Protein AF-A0A2G9U051-F1 (afdb_monomer)

Structure (mmCIF, N/CA/C/O backbone):
data_AF-A0A2G9U051-F1
#
_entry.id   AF-A0A2G9U051-F1
#
loop_
_atom_site.group_PDB
_atom_site.id
_atom_site.type_symbol
_atom_site.label_atom_id
_atom_site.label_alt_id
_atom_site.label_comp_id
_atom_site.label_asym_id
_atom_site.label_entity_id
_atom_site.label_seq_id
_atom_site.pdbx_PDB_ins_code
_atom_site.Cartn_x
_atom_site.Cartn_y
_atom_site.Cartn_z
_atom_site.occupancy
_atom_site.B_iso_or_equiv
_atom_site.auth_seq_id
_atom_site.auth_comp_id
_atom_site.auth_asym_id
_atom_site.auth_atom_id
_atom_site.pdbx_PDB_model_num
ATOM 1 N N . MET A 1 1 ? -2.626 10.118 -13.218 1.00 95.25 1 MET A N 1
ATOM 2 C CA . MET A 1 1 ? -2.032 10.055 -11.868 1.00 95.25 1 MET A CA 1
ATOM 3 C C . MET A 1 1 ? -2.341 8.680 -11.310 1.00 95.25 1 MET A C 1
ATOM 5 O O . MET A 1 1 ? -3.447 8.215 -11.557 1.00 95.25 1 MET A O 1
ATOM 9 N N . CYS A 1 2 ? -1.387 8.032 -10.649 1.00 98.00 2 CYS A N 1
ATOM 10 C CA . CYS A 1 2 ? -1.516 6.670 -10.135 1.00 98.00 2 CYS A CA 1
ATOM 11 C C . CYS A 1 2 ? -1.219 6.640 -8.637 1.00 98.00 2 CYS A C 1
ATOM 13 O O . CYS A 1 2 ? -0.415 7.440 -8.155 1.00 98.00 2 CYS A O 1
ATOM 15 N N . LEU A 1 3 ? -1.876 5.723 -7.923 1.00 97.62 3 LEU A N 1
ATOM 16 C CA . LEU A 1 3 ? -1.555 5.428 -6.534 1.00 97.62 3 LEU A CA 1
ATOM 17 C C . LEU A 1 3 ? -0.229 4.669 -6.483 1.00 97.62 3 LEU A C 1
ATOM 19 O O . LEU A 1 3 ? -0.083 3.624 -7.116 1.00 97.62 3 LEU A O 1
ATOM 23 N N . ASP A 1 4 ? 0.715 5.212 -5.733 1.00 98.12 4 ASP A N 1
ATOM 24 C CA . ASP A 1 4 ? 2.106 4.794 -5.718 1.00 98.12 4 ASP A CA 1
ATOM 25 C C . ASP A 1 4 ? 2.556 4.586 -4.269 1.00 98.12 4 ASP A C 1
ATOM 27 O O . ASP A 1 4 ? 2.318 5.434 -3.404 1.00 98.12 4 ASP A O 1
ATOM 31 N N . THR A 1 5 ? 3.203 3.459 -3.975 1.00 97.88 5 THR A N 1
ATOM 32 C CA . THR A 1 5 ? 3.736 3.217 -2.627 1.00 97.88 5 THR A CA 1
ATOM 33 C C . THR A 1 5 ? 4.901 4.142 -2.289 1.00 97.88 5 THR A C 1
ATOM 35 O O . THR A 1 5 ? 5.206 4.315 -1.117 1.00 97.88 5 THR A O 1
ATOM 38 N N . LEU A 1 6 ? 5.573 4.728 -3.282 1.00 97.44 6 LEU A N 1
ATOM 39 C CA . LEU A 1 6 ? 6.766 5.568 -3.147 1.00 97.44 6 LEU A CA 1
ATOM 40 C C . LEU A 1 6 ? 7.899 4.904 -2.336 1.00 97.44 6 LEU A C 1
ATOM 42 O O . LEU A 1 6 ? 8.758 5.592 -1.790 1.00 97.44 6 LEU A O 1
ATOM 46 N N . GLY A 1 7 ? 7.894 3.569 -2.224 1.00 95.50 7 GLY A N 1
ATOM 47 C CA . GLY A 1 7 ? 8.818 2.823 -1.361 1.00 95.50 7 GLY A CA 1
ATOM 48 C C . GLY A 1 7 ? 8.566 2.994 0.145 1.00 95.50 7 GLY A C 1
ATOM 49 O O . GLY A 1 7 ? 9.442 2.672 0.948 1.00 95.50 7 GLY A O 1
ATOM 50 N N . ARG A 1 8 ? 7.392 3.508 0.525 1.00 97.50 8 ARG A N 1
ATOM 51 C CA . ARG A 1 8 ? 6.984 3.751 1.911 1.00 97.50 8 ARG A CA 1
ATOM 52 C C . ARG A 1 8 ? 6.676 2.457 2.659 1.00 97.50 8 ARG A C 1
ATOM 54 O O . ARG A 1 8 ? 6.386 1.414 2.064 1.00 97.50 8 ARG A O 1
ATOM 61 N N . ARG A 1 9 ? 6.796 2.531 3.983 1.00 97.25 9 ARG A N 1
ATOM 62 C CA . ARG A 1 9 ? 6.702 1.386 4.902 1.00 97.25 9 ARG A CA 1
ATOM 63 C C . ARG A 1 9 ? 5.324 1.303 5.560 1.00 97.25 9 ARG A C 1
ATOM 65 O O . ARG A 1 9 ? 4.453 2.130 5.312 1.00 97.25 9 ARG A O 1
ATOM 72 N N . ALA A 1 10 ? 5.135 0.283 6.395 1.00 97.12 10 ALA A N 1
ATOM 73 C CA . ALA A 1 10 ? 3.938 0.170 7.219 1.00 97.12 10 ALA A CA 1
ATOM 74 C C . ALA A 1 10 ? 3.785 1.398 8.138 1.00 97.12 10 ALA A C 1
ATOM 76 O O . ALA A 1 10 ? 4.775 1.871 8.698 1.00 97.12 10 ALA A O 1
ATOM 77 N N . GLY A 1 11 ? 2.558 1.897 8.281 1.00 95.75 11 GLY A N 1
ATOM 78 C CA . GLY A 1 11 ? 2.222 3.121 9.013 1.00 95.75 11 GLY A CA 1
ATOM 79 C C . GLY A 1 11 ? 2.422 4.415 8.218 1.00 95.75 11 GLY A C 1
ATOM 80 O O . GLY A 1 11 ? 2.164 5.497 8.737 1.00 95.75 11 GLY A O 1
ATOM 81 N N . GLU A 1 12 ? 2.869 4.340 6.962 1.00 97.06 12 GLU A N 1
ATOM 82 C CA . GLU A 1 12 ? 3.023 5.506 6.092 1.00 97.06 12 GLU A CA 1
ATOM 83 C C . GLU A 1 12 ? 1.930 5.525 5.014 1.00 97.06 12 GLU A C 1
ATOM 85 O O . GLU A 1 12 ? 1.558 4.491 4.459 1.00 97.06 12 GLU A O 1
ATOM 90 N N . ALA A 1 13 ? 1.425 6.713 4.680 1.00 96.88 13 ALA A N 1
ATOM 91 C CA . ALA A 1 13 ? 0.441 6.874 3.611 1.00 96.88 13 ALA A CA 1
ATOM 92 C C . ALA A 1 13 ? 1.051 6.542 2.240 1.00 96.88 13 ALA A C 1
ATOM 94 O O . ALA A 1 13 ? 2.200 6.904 2.010 1.00 96.88 13 ALA A O 1
ATOM 95 N N . PRO A 1 14 ? 0.329 5.955 1.274 1.00 97.19 14 PRO A N 1
ATOM 96 C CA . PRO A 1 14 ? 0.762 5.983 -0.123 1.00 97.19 14 PRO A CA 1
ATOM 97 C C . PRO A 1 14 ? 0.735 7.420 -0.681 1.00 97.19 14 PRO A C 1
ATOM 99 O O . PRO A 1 14 ? 0.309 8.369 -0.020 1.00 97.19 14 PRO A O 1
ATOM 102 N N . GLY A 1 15 ? 1.215 7.604 -1.907 1.00 97.25 15 GLY A N 1
ATOM 103 C CA . GLY A 1 15 ? 1.184 8.888 -2.600 1.00 97.25 15 GLY A CA 1
ATOM 104 C C . GLY A 1 15 ? 0.594 8.793 -3.999 1.00 97.25 15 GLY A C 1
ATOM 105 O O . GLY A 1 15 ? 0.255 7.722 -4.494 1.00 97.25 15 GLY A O 1
ATOM 106 N N . LEU A 1 16 ? 0.484 9.948 -4.648 1.00 97.94 16 LEU A N 1
ATOM 107 C CA . LEU A 1 16 ? 0.122 10.049 -6.054 1.00 97.94 16 LEU A CA 1
ATOM 108 C C . LEU A 1 16 ? 1.368 10.378 -6.874 1.00 97.94 16 LEU A C 1
ATOM 110 O O . LEU A 1 16 ? 2.079 11.333 -6.560 1.00 97.94 16 LEU A O 1
ATOM 114 N N . TYR A 1 17 ? 1.615 9.610 -7.932 1.00 97.75 17 TYR A N 1
ATOM 115 C CA . TYR A 1 17 ? 2.721 9.851 -8.856 1.00 97.75 17 TYR A CA 1
ATOM 116 C C . TYR A 1 17 ? 2.286 9.701 -10.316 1.00 97.75 17 TYR A C 1
ATOM 118 O O . TYR A 1 17 ? 1.209 9.17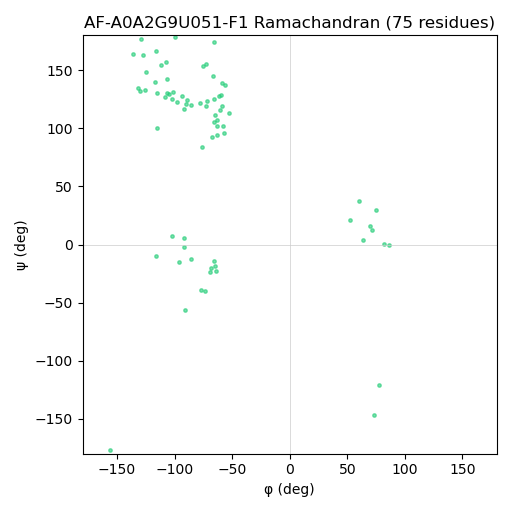8 -10.631 1.00 97.75 17 TYR A O 1
ATOM 126 N N . GLN A 1 18 ? 3.107 10.206 -11.237 1.00 98.25 18 GLN A N 1
ATOM 127 C CA . GLN A 1 18 ? 2.853 10.045 -12.662 1.00 98.25 18 GLN A CA 1
ATOM 128 C C . GLN A 1 18 ? 2.807 8.553 -13.011 1.00 98.25 18 GLN A C 1
ATOM 130 O O . GLN A 1 18 ? 3.714 7.794 -12.677 1.00 98.25 18 GLN A O 1
ATOM 135 N N . CYS A 1 19 ? 1.741 8.138 -13.695 1.00 98.12 19 CYS A N 1
ATOM 136 C CA . CYS A 1 19 ? 1.603 6.762 -14.152 1.00 98.12 19 CYS A CA 1
ATOM 137 C C . CYS A 1 19 ? 2.682 6.455 -15.191 1.00 98.12 19 CYS A C 1
ATOM 139 O O . CYS A 1 19 ? 2.756 7.158 -16.199 1.00 98.12 19 CYS A O 1
ATOM 141 N N . HIS A 1 20 ? 3.468 5.403 -14.977 1.00 96.12 20 HIS A N 1
ATOM 142 C CA . HIS A 1 20 ? 4.466 4.941 -15.952 1.00 96.12 20 HIS A CA 1
ATOM 143 C C . HIS A 1 20 ? 4.174 3.539 -16.506 1.00 96.12 20 HIS A C 1
ATOM 145 O O . HIS A 1 20 ? 4.792 3.133 -17.484 1.00 96.12 20 HIS A O 1
ATOM 151 N N . GLY A 1 21 ? 3.214 2.804 -15.931 1.00 95.88 21 GLY A N 1
ATOM 152 C CA . GLY A 1 21 ? 2.685 1.563 -16.516 1.00 95.88 21 GLY A CA 1
ATOM 153 C C . GLY A 1 21 ? 3.629 0.356 -16.476 1.00 95.88 21 GLY A C 1
ATOM 154 O O . GLY A 1 21 ? 3.352 -0.648 -17.120 1.00 95.88 21 GLY A O 1
ATOM 155 N N . THR A 1 22 ? 4.726 0.423 -15.719 1.00 95.44 22 THR A N 1
ATOM 156 C CA . THR A 1 22 ? 5.700 -0.682 -15.594 1.00 95.44 22 THR A CA 1
ATOM 157 C C . THR A 1 22 ? 5.394 -1.628 -14.427 1.00 95.44 22 THR A C 1
ATOM 159 O O . THR A 1 22 ? 6.203 -2.500 -14.122 1.00 95.44 22 THR A O 1
ATOM 162 N N . GLY A 1 23 ? 4.261 -1.434 -13.746 1.00 94.94 23 GLY A N 1
ATOM 163 C CA . GLY A 1 23 ? 3.899 -2.155 -12.525 1.00 94.94 23 GLY A CA 1
ATOM 164 C C . GLY A 1 23 ? 4.707 -1.702 -11.302 1.00 94.94 23 GLY A C 1
ATOM 165 O O . GLY A 1 23 ? 5.074 -0.531 -11.187 1.00 94.94 23 GLY A O 1
ATOM 166 N N . GLY A 1 24 ? 4.989 -2.627 -10.381 1.00 95.88 24 GLY A N 1
ATOM 167 C CA . GLY A 1 24 ? 5.843 -2.375 -9.219 1.00 95.88 24 GLY A CA 1
ATOM 168 C C . GLY A 1 24 ? 5.141 -1.604 -8.097 1.00 95.88 24 GLY A C 1
ATOM 169 O O . GLY A 1 24 ? 4.146 -2.055 -7.539 1.00 95.88 24 GLY A O 1
ATOM 170 N N . ASN A 1 25 ? 5.671 -0.437 -7.733 1.00 97.75 25 ASN A N 1
ATOM 171 C CA . ASN A 1 25 ? 5.094 0.448 -6.711 1.00 97.75 25 ASN A CA 1
ATOM 172 C C . ASN A 1 25 ? 3.733 1.051 -7.106 1.00 97.75 25 ASN A C 1
ATOM 174 O O . ASN A 1 25 ? 3.038 1.564 -6.233 1.00 97.75 25 ASN A O 1
ATOM 178 N N . GLN A 1 26 ? 3.350 0.971 -8.385 1.00 98.06 26 GLN A N 1
ATOM 179 C CA . GLN A 1 26 ? 2.041 1.397 -8.902 1.00 98.06 26 GLN A CA 1
ATOM 180 C C . GLN A 1 26 ? 1.084 0.225 -9.163 1.00 98.06 26 GLN A C 1
ATOM 182 O O . GLN A 1 26 ? 0.015 0.416 -9.745 1.00 98.06 26 GLN A O 1
ATOM 187 N N . GLU A 1 27 ? 1.464 -0.994 -8.775 1.00 98.00 27 GLU A N 1
ATOM 188 C CA . GLU A 1 27 ? 0.677 -2.199 -9.015 1.00 98.00 27 GLU A CA 1
ATOM 189 C C . GLU A 1 27 ? 0.012 -2.710 -7.732 1.00 98.00 27 GLU A C 1
ATOM 191 O O . GLU A 1 27 ? 0.645 -2.889 -6.686 1.00 98.00 27 GLU A O 1
ATOM 196 N N . TRP A 1 28 ? -1.290 -2.974 -7.844 1.00 97.75 28 TRP A N 1
ATOM 197 C CA . TRP A 1 28 ? -2.158 -3.365 -6.741 1.00 97.75 28 TRP A CA 1
ATOM 198 C C . TRP A 1 28 ? -2.979 -4.590 -7.137 1.00 97.75 28 TRP A C 1
ATOM 200 O O . TRP A 1 28 ? -3.560 -4.635 -8.221 1.00 97.75 28 TRP A O 1
ATOM 210 N N . SER A 1 29 ? -3.060 -5.574 -6.246 1.00 97.38 29 SER A N 1
ATOM 211 C CA . SER A 1 29 ? -3.969 -6.711 -6.360 1.00 97.38 29 SER A CA 1
ATOM 212 C C . SER A 1 29 ? -5.177 -6.494 -5.458 1.00 97.38 29 SER A C 1
ATOM 214 O O . SER A 1 29 ? -5.009 -6.188 -4.277 1.00 97.38 29 SER A O 1
ATOM 216 N N . TYR A 1 30 ? -6.378 -6.687 -5.994 1.00 96.25 30 TYR A N 1
ATOM 217 C CA . TYR A 1 30 ? -7.607 -6.686 -5.208 1.00 96.25 30 TYR A CA 1
ATOM 218 C C . TYR A 1 30 ? -7.923 -8.101 -4.713 1.00 96.25 30 TYR A C 1
ATOM 220 O O . TYR A 1 30 ? -8.073 -9.008 -5.535 1.00 96.25 30 TYR A O 1
ATOM 228 N N . GLU A 1 31 ? -8.016 -8.278 -3.394 1.00 93.44 31 GLU A N 1
ATOM 229 C CA . GLU A 1 31 ? -8.548 -9.497 -2.781 1.00 93.44 31 GLU A CA 1
ATOM 230 C C . GLU A 1 31 ? -10.067 -9.377 -2.678 1.00 93.44 31 GLU A C 1
ATOM 232 O O . GLU A 1 31 ? -10.583 -8.455 -2.046 1.00 93.44 31 GLU A O 1
ATOM 237 N N . ARG A 1 32 ? -10.782 -10.294 -3.329 1.00 90.25 32 ARG A N 1
ATOM 238 C CA . ARG A 1 32 ? -12.238 -10.210 -3.476 1.00 90.25 32 ARG A CA 1
ATOM 239 C C . ARG A 1 32 ? -12.972 -10.618 -2.212 1.00 90.25 32 ARG A C 1
ATOM 241 O O . ARG A 1 32 ? -13.972 -9.986 -1.891 1.00 90.25 32 ARG A O 1
ATOM 248 N N . ASP A 1 33 ? -12.482 -11.646 -1.532 1.00 89.38 33 ASP A N 1
ATOM 249 C CA . ASP A 1 33 ? -13.203 -12.237 -0.403 1.00 89.38 33 ASP A CA 1
ATOM 250 C C . ASP A 1 33 ? -13.146 -11.321 0.828 1.00 89.38 33 ASP A C 1
ATOM 252 O O . ASP A 1 33 ? -14.146 -11.114 1.507 1.00 89.38 33 ASP A O 1
ATOM 256 N N . GLU A 1 34 ? -11.987 -10.704 1.057 1.00 87.69 34 GLU A N 1
ATOM 257 C CA . GLU A 1 34 ? -11.734 -9.811 2.196 1.00 87.69 34 GLU A CA 1
ATOM 258 C C . GLU A 1 34 ? -11.917 -8.323 1.843 1.00 87.69 34 GLU A C 1
ATOM 260 O O . GLU A 1 34 ? -12.013 -7.467 2.721 1.00 87.69 34 GLU A O 1
ATOM 265 N N . GLY A 1 35 ? -11.961 -7.988 0.550 1.00 89.62 35 GLY A N 1
ATOM 266 C CA . GLY A 1 35 ? -12.252 -6.638 0.072 1.00 89.62 35 GLY A CA 1
ATOM 267 C C . GLY A 1 35 ? -11.114 -5.622 0.224 1.00 89.62 35 GLY A C 1
ATOM 268 O O . GLY A 1 35 ? -11.394 -4.430 0.350 1.00 89.62 35 GLY A O 1
ATOM 269 N N . TYR A 1 36 ? -9.845 -6.044 0.180 1.00 93.25 36 TYR 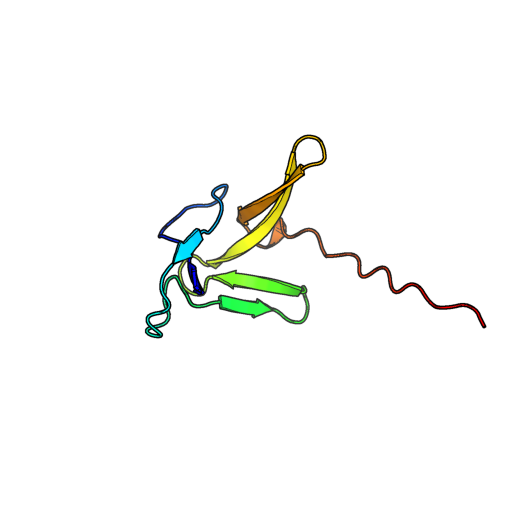A N 1
ATOM 270 C CA . TYR A 1 36 ? -8.692 -5.143 0.323 1.00 93.25 36 TYR A CA 1
ATOM 271 C C . TYR A 1 36 ? -7.853 -4.982 -0.950 1.00 93.25 36 TYR A C 1
ATOM 273 O O . TYR A 1 36 ? -7.762 -5.868 -1.801 1.00 93.25 36 TYR A O 1
ATOM 281 N N . LEU A 1 37 ? -7.174 -3.837 -1.052 1.00 96.56 37 LEU A N 1
ATOM 282 C CA . LEU A 1 37 ? -6.144 -3.578 -2.057 1.00 96.56 37 LEU A CA 1
ATOM 283 C C . LEU A 1 37 ? -4.765 -3.818 -1.451 1.00 96.56 37 LEU A C 1
ATOM 285 O O . LEU A 1 37 ? -4.396 -3.179 -0.466 1.00 96.56 37 LEU A O 1
ATOM 289 N N . ARG A 1 38 ? -3.993 -4.711 -2.067 1.00 97.56 38 ARG A N 1
ATOM 290 C CA . ARG A 1 38 ? -2.652 -5.100 -1.631 1.00 97.56 38 ARG A CA 1
ATOM 291 C C . ARG A 1 38 ? -1.607 -4.684 -2.655 1.00 97.56 38 ARG A C 1
ATOM 293 O O . ARG A 1 38 ? -1.736 -4.998 -3.834 1.00 97.56 38 ARG A O 1
ATOM 300 N N . SER A 1 39 ? -0.548 -4.027 -2.200 1.00 97.88 39 SER A N 1
ATOM 301 C CA . SER A 1 39 ? 0.639 -3.756 -3.012 1.00 97.88 39 SER A CA 1
ATOM 302 C C . SER A 1 39 ? 1.283 -5.074 -3.440 1.00 97.88 39 SER A C 1
ATOM 304 O O . SER A 1 39 ? 1.584 -5.933 -2.599 1.00 97.88 39 SER A O 1
ATOM 306 N N . THR A 1 40 ? 1.531 -5.245 -4.739 1.00 96.94 40 THR A N 1
ATOM 307 C CA . THR A 1 40 ? 2.141 -6.485 -5.252 1.00 96.94 40 THR A CA 1
ATOM 308 C C . THR A 1 40 ? 3.605 -6.628 -4.835 1.00 96.94 40 THR A C 1
ATOM 310 O O . THR A 1 40 ? 4.105 -7.749 -4.719 1.00 96.94 40 THR A O 1
ATOM 313 N N . THR A 1 41 ? 4.272 -5.509 -4.535 1.00 96.69 41 THR A N 1
ATOM 314 C CA . THR A 1 41 ? 5.698 -5.456 -4.183 1.00 96.69 41 THR A CA 1
ATOM 315 C C . THR A 1 41 ? 5.949 -5.581 -2.683 1.00 96.69 41 THR A C 1
ATOM 317 O O . THR A 1 41 ? 6.662 -6.485 -2.255 1.00 96.69 41 THR A O 1
ATOM 320 N N . SER A 1 42 ? 5.357 -4.704 -1.868 1.00 96.62 42 SER A N 1
ATOM 321 C CA . SER A 1 42 ? 5.594 -4.663 -0.415 1.00 96.62 42 SER A CA 1
ATOM 322 C C . SER A 1 42 ? 4.704 -5.613 0.377 1.00 96.62 42 SER A C 1
ATOM 324 O O . SER A 1 42 ? 4.954 -5.829 1.559 1.00 96.62 42 SER A O 1
ATOM 326 N N . ARG A 1 43 ? 3.662 -6.172 -0.256 1.00 97.06 43 ARG A N 1
ATOM 327 C CA . ARG A 1 43 ? 2.654 -7.040 0.371 1.00 97.06 43 ARG A CA 1
ATOM 328 C C . ARG A 1 43 ? 1.803 -6.373 1.456 1.00 97.06 43 ARG A C 1
ATOM 330 O O . ARG A 1 43 ? 0.961 -7.074 2.016 1.00 97.06 43 ARG A O 1
ATOM 337 N N . LEU A 1 44 ? 1.978 -5.072 1.685 1.00 98.00 44 LEU A N 1
ATOM 338 C CA . LEU A 1 44 ? 1.128 -4.238 2.534 1.00 98.00 44 LEU A CA 1
ATOM 339 C C . LEU A 1 44 ? -0.194 -3.925 1.831 1.00 98.00 44 LEU A C 1
ATOM 341 O O . LEU A 1 44 ? -0.261 -3.888 0.599 1.00 98.00 44 LEU A O 1
ATOM 345 N N . CYS A 1 45 ? -1.223 -3.675 2.622 1.00 97.62 45 CYS A N 1
ATOM 346 C CA . CYS A 1 45 ? -2.550 -3.301 2.177 1.00 97.62 45 CYS A CA 1
ATOM 347 C C . CYS A 1 45 ? -2.847 -1.833 2.464 1.00 97.62 45 CYS A C 1
ATOM 349 O O . CYS A 1 45 ? -2.248 -1.229 3.351 1.00 97.62 45 CYS A O 1
ATOM 351 N N . ILE A 1 46 ? -3.786 -1.272 1.707 1.00 96.25 46 ILE A N 1
ATOM 352 C CA . ILE A 1 46 ? -4.369 0.031 2.017 1.00 96.25 46 ILE A CA 1
ATOM 353 C C . ILE A 1 46 ? -5.288 -0.139 3.226 1.00 96.25 46 ILE A C 1
ATOM 355 O O . ILE A 1 46 ? -6.262 -0.886 3.154 1.00 96.25 46 ILE A O 1
ATOM 359 N N . THR A 1 47 ? -4.985 0.560 4.312 1.00 94.06 47 THR A N 1
ATOM 360 C CA . THR A 1 47 ? -5.799 0.620 5.529 1.00 94.06 47 THR A CA 1
ATOM 361 C C . THR A 1 47 ? -6.314 2.038 5.754 1.00 94.06 47 THR A C 1
ATOM 363 O O . THR A 1 47 ? -5.866 2.993 5.111 1.00 94.06 47 THR A O 1
ATOM 366 N N . MET A 1 48 ? -7.288 2.171 6.653 1.00 91.44 48 MET A N 1
ATOM 367 C CA . MET A 1 48 ? -7.798 3.459 7.109 1.00 91.44 48 MET A CA 1
ATOM 368 C C . MET A 1 48 ? -7.717 3.529 8.629 1.00 91.44 48 MET A C 1
ATOM 370 O O . MET A 1 48 ? -8.144 2.599 9.312 1.00 91.44 48 MET A O 1
ATOM 374 N N . GLU A 1 49 ? -7.204 4.638 9.143 1.00 89.31 49 GLU A N 1
ATOM 375 C CA . GLU A 1 49 ? -7.236 4.978 10.563 1.00 89.31 49 GLU A CA 1
ATOM 376 C C . GLU A 1 49 ? -8.046 6.257 10.764 1.00 89.31 49 GLU A C 1
ATOM 378 O O . GLU A 1 49 ? -7.943 7.193 9.976 1.00 89.31 49 GLU A O 1
ATOM 383 N N . ASP A 1 50 ? -8.857 6.296 11.818 1.00 90.44 50 ASP A N 1
ATOM 384 C CA . ASP A 1 50 ? -9.516 7.520 12.267 1.00 90.44 50 ASP A CA 1
ATOM 385 C C . ASP A 1 50 ? -8.616 8.198 13.302 1.00 90.44 50 ASP A C 1
ATOM 387 O O . ASP A 1 50 ? -8.339 7.638 14.368 1.00 90.44 50 ASP A O 1
ATOM 391 N N . VAL A 1 51 ? -8.134 9.396 12.978 1.00 87.50 51 VAL A N 1
ATOM 392 C CA . VAL A 1 51 ? -7.349 10.217 13.899 1.00 87.50 51 VAL A CA 1
ATOM 393 C C . VAL A 1 51 ? -8.143 11.481 14.195 1.00 87.50 51 VAL A C 1
ATOM 395 O O . VAL A 1 51 ? -8.133 12.435 13.422 1.00 87.50 51 VAL A O 1
ATOM 398 N N . ASN A 1 52 ? -8.811 11.502 15.351 1.00 92.12 52 ASN A N 1
ATOM 399 C CA . ASN A 1 52 ? -9.659 12.612 15.808 1.00 92.12 52 ASN A CA 1
ATOM 400 C C . ASN A 1 52 ? -10.836 12.936 14.863 1.00 92.12 52 ASN A C 1
ATOM 402 O O . ASN A 1 52 ? -11.186 14.104 14.702 1.00 92.12 52 ASN A O 1
ATOM 406 N N . GLY A 1 53 ? -11.452 11.920 14.258 1.00 89.38 53 GLY A N 1
ATOM 407 C CA . GLY A 1 53 ? -12.553 12.058 13.300 1.00 89.38 53 GLY A CA 1
ATOM 408 C C . GLY A 1 53 ? -12.105 12.266 11.853 1.00 89.38 53 GLY A C 1
ATOM 409 O O . GLY A 1 53 ? -12.952 12.389 10.970 1.00 89.38 53 GLY A O 1
ATOM 410 N N . GLU A 1 54 ? -10.796 12.312 11.598 1.00 88.75 54 GLU A N 1
ATOM 411 C CA . GLU A 1 54 ? -10.241 12.471 10.257 1.00 88.75 54 GLU A CA 1
ATOM 412 C C . GLU A 1 54 ? -9.738 11.121 9.723 1.00 88.75 54 GLU A C 1
ATOM 414 O O . GLU A 1 54 ? -8.910 10.477 10.378 1.00 88.75 54 GLU A O 1
ATOM 419 N N . PRO A 1 55 ? -10.199 10.675 8.539 1.00 88.69 55 PRO A N 1
ATOM 420 C CA . PRO A 1 55 ? -9.758 9.421 7.948 1.00 88.69 55 PRO A CA 1
ATOM 421 C C . PRO A 1 55 ? -8.376 9.572 7.298 1.00 88.69 55 PRO A C 1
ATOM 423 O O . PRO A 1 55 ? -8.186 10.339 6.352 1.00 88.69 55 PRO A O 1
ATOM 426 N N . PHE A 1 56 ? -7.416 8.775 7.756 1.00 91.31 56 PHE A N 1
ATOM 427 C CA . PHE A 1 56 ? -6.076 8.668 7.191 1.00 91.31 56 PHE A CA 1
ATOM 428 C C . PHE A 1 56 ? -5.900 7.342 6.468 1.00 91.31 56 PHE A C 1
ATOM 430 O O . PHE A 1 56 ? -6.109 6.275 7.036 1.00 91.31 56 PHE A O 1
ATOM 437 N N . VAL A 1 57 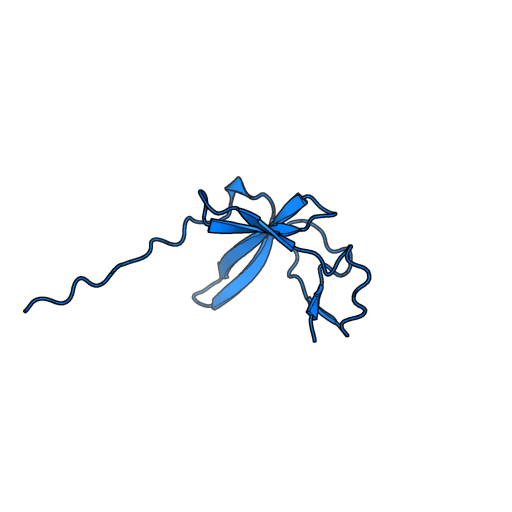? -5.469 7.414 5.210 1.00 93.44 57 VAL A N 1
ATOM 438 C CA . VAL A 1 57 ? -5.137 6.237 4.407 1.00 93.44 57 VAL A CA 1
ATOM 439 C C . VAL A 1 57 ? -3.673 5.880 4.617 1.00 93.44 57 VAL A C 1
ATOM 441 O O . VAL A 1 57 ? -2.796 6.708 4.364 1.00 93.44 57 VAL A O 1
ATOM 444 N N . LEU A 1 58 ? -3.406 4.643 5.025 1.00 96.12 58 LEU A N 1
ATOM 445 C CA . LEU A 1 58 ? -2.067 4.146 5.333 1.00 96.12 58 LEU A CA 1
ATOM 446 C C . LEU A 1 58 ? -1.770 2.853 4.570 1.00 96.12 58 LEU A C 1
ATOM 448 O O . LEU A 1 58 ? -2.665 2.192 4.046 1.00 96.12 58 LEU A O 1
ATOM 452 N N . LEU A 1 59 ? -0.490 2.504 4.485 1.00 97.62 59 LEU A N 1
ATOM 453 C CA . LEU A 1 59 ? -0.041 1.160 4.145 1.00 97.62 59 LEU A CA 1
ATOM 454 C C . LEU A 1 59 ? 0.181 0.391 5.440 1.00 97.62 59 LEU A C 1
ATOM 456 O O . LEU A 1 59 ? 0.927 0.858 6.293 1.00 97.62 59 LEU A O 1
ATOM 460 N N . ASP A 1 60 ? -0.403 -0.790 5.593 1.00 97.00 60 ASP A N 1
ATOM 461 C CA . ASP A 1 60 ? -0.149 -1.632 6.767 1.00 97.00 60 ASP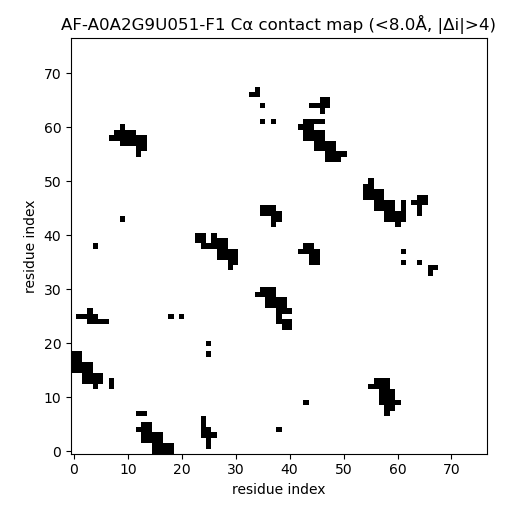 A CA 1
ATOM 462 C C . ASP A 1 60 ? -0.419 -3.117 6.479 1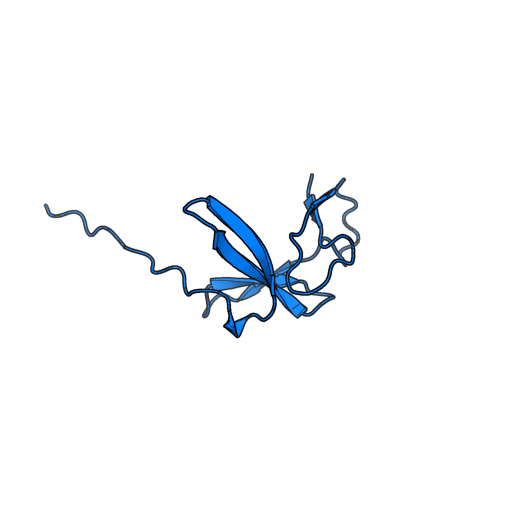.00 97.00 60 ASP A C 1
ATOM 464 O O . ASP A 1 60 ? -0.703 -3.511 5.346 1.00 97.00 60 ASP A O 1
ATOM 468 N N . ASP A 1 61 ? -0.280 -3.963 7.494 1.00 95.88 61 ASP A N 1
ATOM 469 C CA . ASP A 1 61 ? -0.661 -5.366 7.432 1.00 95.88 61 ASP A CA 1
ATOM 470 C C . ASP A 1 61 ? -2.140 -5.515 7.046 1.00 95.88 61 ASP A C 1
ATOM 472 O O . ASP A 1 61 ? -3.017 -4.809 7.546 1.00 95.88 61 ASP A O 1
ATOM 476 N N . CYS A 1 62 ? -2.427 -6.461 6.155 1.00 94.56 62 CYS A N 1
ATOM 477 C CA . CYS A 1 62 ? -3.772 -6.682 5.633 1.00 94.56 62 CYS A CA 1
ATOM 478 C C . CYS A 1 62 ? -4.776 -7.123 6.709 1.00 94.56 62 CYS A C 1
ATOM 480 O O . CYS A 1 62 ? -5.966 -6.876 6.554 1.00 94.56 62 CYS A O 1
ATOM 482 N N . SER A 1 63 ? -4.309 -7.695 7.824 1.00 91.75 63 SER A N 1
ATOM 483 C CA . SER A 1 63 ? -5.148 -7.998 8.993 1.00 91.75 63 SER A CA 1
ATOM 484 C C . SER A 1 63 ? -5.710 -6.752 9.684 1.00 91.75 63 SER A C 1
ATOM 486 O O . SER A 1 63 ? -6.678 -6.859 10.434 1.00 91.75 63 SER A O 1
ATOM 488 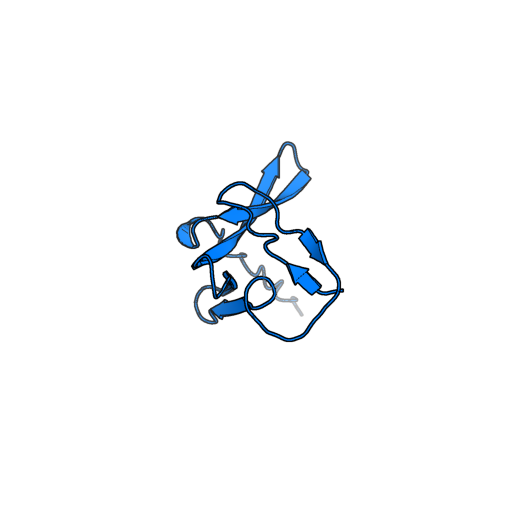N N . LYS A 1 64 ? -5.127 -5.571 9.434 1.00 91.06 64 LYS A N 1
ATOM 489 C CA . LYS A 1 64 ? -5.609 -4.286 9.955 1.00 91.06 64 LYS A CA 1
ATOM 490 C C . LYS A 1 64 ? -6.580 -3.577 9.023 1.00 91.06 64 LYS A C 1
ATOM 492 O O . LYS A 1 64 ? -7.067 -2.503 9.371 1.00 91.06 64 LYS A O 1
ATOM 497 N N . VAL A 1 65 ? -6.859 -4.132 7.844 1.00 88.25 65 VAL A N 1
ATOM 498 C CA . VAL A 1 65 ? -7.953 -3.617 7.026 1.00 88.25 65 VAL A CA 1
ATOM 499 C C . VAL A 1 65 ? -9.229 -3.900 7.804 1.00 88.25 65 VAL A C 1
ATOM 501 O O . VAL A 1 65 ? -9.662 -5.046 7.914 1.00 88.25 65 VAL A O 1
ATOM 504 N N . SER A 1 66 ? -9.810 -2.859 8.399 1.00 72.19 66 SER A N 1
ATOM 505 C CA . SER A 1 66 ? -11.147 -2.963 8.956 1.00 72.19 66 SER A CA 1
ATOM 506 C C . SER A 1 66 ? -12.060 -3.370 7.809 1.00 72.19 66 SER A C 1
ATOM 508 O O . SER A 1 66 ? -12.121 -2.693 6.780 1.00 72.19 66 SER A O 1
ATOM 510 N N . SER A 1 67 ? -12.705 -4.531 7.949 1.00 57.28 67 SER A N 1
ATOM 511 C CA . SER A 1 67 ? -13.693 -4.985 6.979 1.00 57.28 67 SER A CA 1
ATOM 512 C C . SER A 1 67 ? -14.684 -3.837 6.822 1.00 57.28 67 SER A C 1
ATOM 514 O O . SER A 1 67 ? -15.326 -3.448 7.801 1.00 57.28 67 SER A O 1
ATOM 516 N N . MET A 1 68 ? -14.723 -3.215 5.638 1.00 52.97 68 MET A N 1
ATOM 517 C CA . MET A 1 68 ? -15.739 -2.218 5.331 1.00 52.97 68 MET A CA 1
ATOM 518 C C . MET A 1 68 ? -17.065 -2.939 5.515 1.00 52.97 68 MET A C 1
ATOM 520 O O . MET A 1 68 ? -17.459 -3.7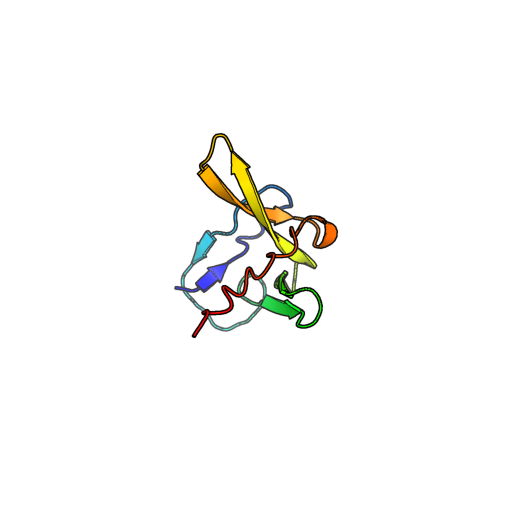49 4.676 1.00 52.97 68 MET A O 1
ATOM 524 N N . SER A 1 69 ? -17.730 -2.690 6.640 1.00 46.94 69 SER A N 1
ATOM 525 C CA . SER A 1 69 ? -19.087 -3.139 6.863 1.00 46.94 69 SER A CA 1
ATOM 526 C C . SER A 1 69 ? -19.932 -2.430 5.816 1.00 46.94 69 SER A C 1
ATOM 528 O O . SER A 1 69 ? -20.334 -1.278 5.978 1.00 46.94 69 SER A O 1
ATOM 530 N N . HIS A 1 70 ? -20.149 -3.104 4.684 1.00 46.34 70 HIS A N 1
ATOM 531 C CA . HIS A 1 70 ? -21.153 -2.714 3.711 1.00 46.34 70 HIS A CA 1
ATOM 532 C C . HIS A 1 70 ? -22.479 -2.674 4.465 1.00 46.34 70 HIS A C 1
ATOM 534 O O . HIS A 1 70 ? -23.141 -3.689 4.668 1.00 46.34 70 HIS A O 1
ATOM 540 N N . SER A 1 71 ? -22.850 -1.483 4.920 1.00 47.84 71 SER A N 1
ATOM 541 C CA . SER A 1 71 ? -24.184 -1.219 5.422 1.00 47.84 71 SER A CA 1
ATOM 542 C C . SER A 1 71 ? -25.044 -1.112 4.174 1.00 47.84 71 SER A C 1
ATOM 544 O O . SER A 1 71 ? -25.216 -0.028 3.619 1.00 47.84 71 SER A O 1
ATOM 546 N N . VAL A 1 72 ? -25.496 -2.254 3.653 1.00 53.00 72 VAL A N 1
ATOM 547 C CA . VAL A 1 72 ? -26.553 -2.262 2.645 1.00 53.00 72 VAL A CA 1
ATOM 548 C C . VAL A 1 72 ? -27.772 -1.684 3.352 1.00 53.00 72 VAL A C 1
ATOM 550 O O . VAL A 1 72 ? -28.380 -2.339 4.194 1.00 53.00 72 VAL A O 1
ATOM 553 N N . LEU A 1 73 ? -28.080 -0.416 3.084 1.00 57.09 73 LEU A N 1
ATOM 554 C CA . LEU A 1 73 ? -29.351 0.170 3.481 1.00 57.09 73 LEU A CA 1
ATOM 555 C C . LEU A 1 73 ? -30.422 -0.535 2.644 1.00 5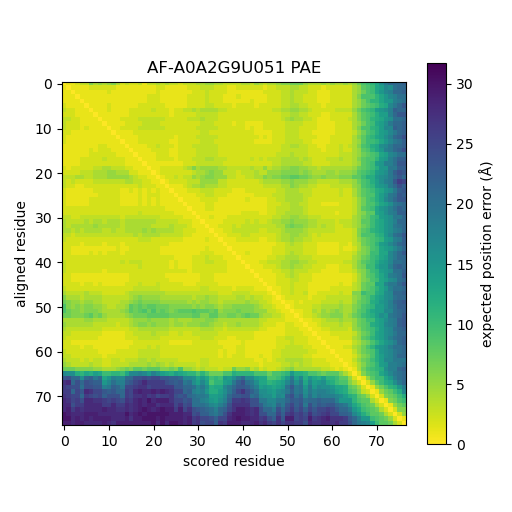7.09 73 LEU A C 1
ATOM 557 O O . LEU A 1 73 ? -30.674 -0.146 1.504 1.00 57.09 73 LEU A O 1
ATOM 561 N N . GLU A 1 74 ? -31.000 -1.616 3.168 1.00 50.03 74 GLU A N 1
ATOM 562 C CA . GLU A 1 74 ? -32.178 -2.231 2.564 1.00 50.03 74 GLU A CA 1
ATOM 563 C C . GLU A 1 74 ? -33.317 -1.207 2.611 1.00 50.03 74 GLU A C 1
ATOM 565 O O . GLU A 1 74 ? -33.846 -0.859 3.668 1.00 50.03 74 GLU A O 1
ATOM 570 N N . GLY A 1 75 ? -33.638 -0.648 1.444 1.00 45.50 75 GLY A N 1
ATOM 571 C CA . GLY A 1 75 ? -34.761 0.258 1.274 1.00 45.50 75 GLY A CA 1
ATOM 572 C C . GLY A 1 75 ? -36.068 -0.481 1.543 1.00 45.50 75 GLY A 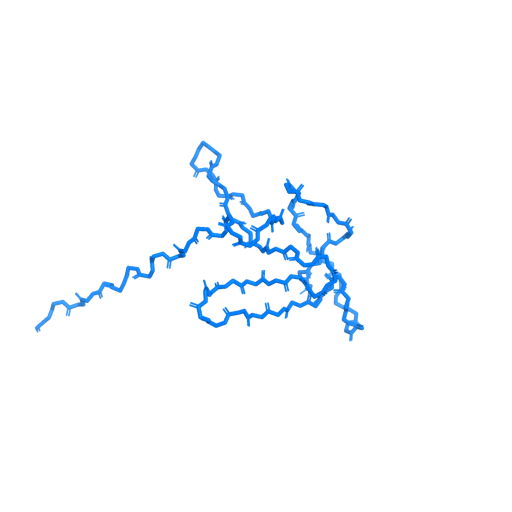C 1
ATOM 573 O O . GLY A 1 75 ? -36.462 -1.346 0.770 1.00 45.50 75 GLY A O 1
ATOM 574 N N . SER A 1 76 ? -36.739 -0.117 2.633 1.00 43.62 76 SER A N 1
ATOM 575 C CA . SER A 1 76 ? -38.133 -0.465 2.906 1.00 43.62 76 SER A CA 1
ATOM 576 C C . SER A 1 76 ? -39.042 0.113 1.815 1.00 43.62 76 SER A C 1
ATOM 578 O O . SER A 1 76 ? -39.194 1.335 1.743 1.00 43.62 76 SER A O 1
ATOM 580 N N . SER A 1 77 ? -39.713 -0.745 1.045 1.00 44.84 77 SER A N 1
ATOM 581 C CA . SER A 1 77 ? -41.010 -0.438 0.431 1.00 44.84 77 SER A CA 1
ATOM 582 C C . SER A 1 77 ? -41.896 -1.670 0.370 1.00 44.84 77 SER A C 1
ATOM 584 O O . SER A 1 77 ? -41.355 -2.791 0.265 1.00 44.84 77 SER A O 1
#

Solvent-accessible surface area (backbone atoms only — not comparable to full-atom values): 4797 Å² total; per-residue (Å²): 118,31,64,21,39,83,86,57,53,74,79,32,50,61,46,78,39,82,69,78,86,81,51,54,59,60,29,71,45,74,43,78,92,75,68,43,48,27,34,70,69,81,64,32,14,60,28,72,45,76,60,95,87,42,83,42,62,25,24,26,63,59,88,62,40,70,68,80,76,79,77,75,78,79,78,87,126

Organism: Teladorsagia circumcincta (NCBI:txid45464)

Foldseek 3Di:
DAFFQVPDDFPAATDDDDDPPPAQRRHWDADDVQGWIARPHRRWTWAWDQDPNDTDTGTHHPVRRDRPPPPPPPDDD

Secondary structure (DSSP, 8-state):
-EEE-TT--TTB--EEE----S-GGG-EEEETTTTEEEETTT--EEEEEEETTEEEEEEE-GGGS------------

InterPro domains:
  IPR000772 Ricin B, lectin domain [PF00652] (1-65)
  IPR035992 Ricin B-like lectins [SSF50370] (1-65)

Sequence (77 aa):
MCLDTLGRRAGEAPGLYQCHGTGGNQEWSYERDEGYLRSTTSRLCITMEDVNGEPFVLLDDCSKVSSMSHSVLEGSS

Radius of gyration: 14.45 Å; Cα contacts (8 Å, |Δi|>4): 133; chains: 1; bounding box: 50×25×32 Å

pLDDT: mean 88.21, std 16.35, range [43.62, 98.25]

Nearest PDB structures (foldseek):
  6e4r-assembly2_B  TM=8.422E-01  e=6.108E-03  Drosophila melanogaster
  6e4q-assembly3_C  TM=8.392E-01  e=1.544E-02  Drosophila melanogaster
  6e4q-assembly1_A  TM=8.362E-01  e=1.858E-02  Drosophila melanogaster
  1xhb-assembly1_A  TM=5.649E-01  e=1.065E-02  Mus musculus
  8v9q-assembly1_A  TM=5.753E-01  e=1.976E-02  Mus musculus

Mean predicted aligned error: 6.52 Å